Protein AF-A0A963KLE3-F1 (afdb_monomer_lite)

Secondary structure (DSSP, 8-state):
----SPPPEEETTEEE-S-BPPPBPTTTTHHHHHHHHHHTTSB--B--TTGGGG-HHHHHHTTTPPTTHHHHH-

Foldseek 3Di:
DDDPVDAFDADPNDTARADEDDEDDPVPQAVNQQVVCVVVRHGRDGDPPPPCVVPVVLCVCQPPPDPDPSSVVD

pLDDT: mean 90.94, std 7.52, range [56.22, 97.12]

Structure (mmCIF, N/CA/C/O backbone):
data_AF-A0A963KLE3-F1
#
_entry.id   AF-A0A963KLE3-F1
#
loop_
_atom_site.group_PDB
_atom_site.id
_atom_site.type_symbol
_atom_site.label_atom_id
_atom_site.label_alt_id
_atom_site.label_comp_id
_atom_site.label_asym_id
_atom_site.label_entity_id
_atom_site.label_seq_id
_atom_site.pdbx_PDB_ins_code
_atom_site.Cartn_x
_atom_site.Cartn_y
_atom_site.Cartn_z
_atom_site.occupancy
_atom_site.B_iso_or_equiv
_atom_site.auth_seq_id
_atom_site.auth_comp_id
_atom_site.auth_asym_id
_atom_site.auth_atom_id
_atom_site.pdbx_PDB_model_num
ATOM 1 N N . MET A 1 1 ? -7.984 -7.261 24.151 1.00 56.22 1 MET A N 1
ATOM 2 C CA . MET A 1 1 ? -7.043 -6.287 23.556 1.00 56.22 1 MET A CA 1
ATOM 3 C C . MET A 1 1 ? -6.875 -5.146 24.547 1.00 56.22 1 MET A C 1
ATOM 5 O O . MET A 1 1 ? -7.873 -4.523 24.880 1.00 56.22 1 MET A O 1
ATOM 9 N N . GLN A 1 2 ? -5.668 -4.953 25.085 1.00 56.66 2 GLN A N 1
ATOM 10 C CA . GLN A 1 2 ? -5.332 -3.830 25.973 1.00 56.66 2 GLN A CA 1
ATOM 11 C C . GLN A 1 2 ? -5.528 -2.509 25.214 1.00 56.66 2 GLN A C 1
ATOM 13 O O . GLN A 1 2 ? -5.113 -2.396 24.059 1.00 56.66 2 GLN A O 1
ATOM 18 N N . ALA A 1 3 ? -6.201 -1.538 25.830 1.00 66.50 3 ALA A N 1
ATOM 19 C CA . ALA A 1 3 ? -6.511 -0.266 25.192 1.00 66.50 3 ALA A CA 1
ATOM 20 C C . ALA A 1 3 ? -5.256 0.613 25.188 1.00 66.50 3 ALA A C 1
ATOM 22 O O . ALA A 1 3 ? -4.832 1.094 26.233 1.00 66.50 3 ALA A O 1
ATOM 23 N N . SER A 1 4 ? -4.687 0.872 24.012 1.00 79.81 4 SER A N 1
ATOM 24 C CA . SER A 1 4 ? -3.560 1.798 23.810 1.00 79.81 4 SER A CA 1
ATOM 25 C C . SER A 1 4 ? -3.881 3.268 24.156 1.00 79.81 4 SER A C 1
ATOM 27 O O . SER A 1 4 ? -3.160 4.166 23.739 1.00 79.81 4 SER A O 1
ATOM 29 N N . GLY A 1 5 ? -4.999 3.547 24.839 1.00 89.31 5 GLY A N 1
ATOM 30 C CA . GLY A 1 5 ? -5.575 4.883 25.033 1.00 89.31 5 GLY A CA 1
ATOM 31 C C . GLY A 1 5 ? -6.159 5.506 23.757 1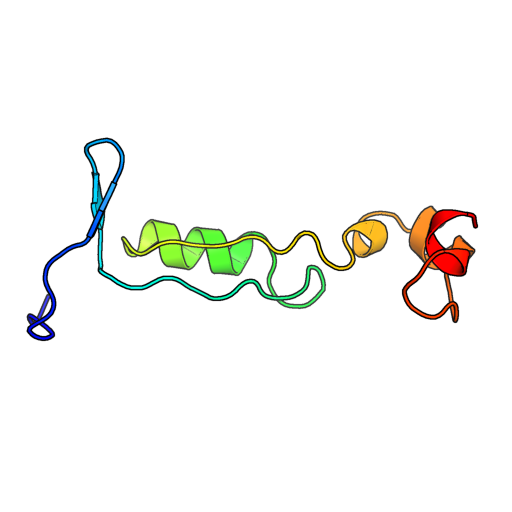.00 89.31 5 GLY A C 1
ATOM 32 O O . GLY A 1 5 ? -6.875 6.503 23.825 1.00 89.31 5 GLY A O 1
ATOM 33 N N . LEU A 1 6 ? -5.894 4.916 22.588 1.00 92.25 6 LEU A N 1
ATOM 34 C CA . LEU A 1 6 ? -6.349 5.425 21.302 1.00 92.25 6 LEU A CA 1
ATOM 35 C C . LEU A 1 6 ? -7.792 5.013 21.022 1.00 92.25 6 LEU A C 1
ATOM 37 O O . LEU A 1 6 ? -8.205 3.874 21.247 1.00 92.25 6 LEU A O 1
ATOM 41 N N . ARG A 1 7 ? -8.556 5.952 20.461 1.00 93.56 7 ARG A N 1
ATOM 42 C CA . ARG A 1 7 ? -9.910 5.671 19.980 1.00 93.56 7 ARG A CA 1
ATOM 43 C C . ARG A 1 7 ? -9.844 4.732 18.770 1.00 93.56 7 ARG A C 1
ATOM 45 O O . ARG A 1 7 ? -9.025 4.972 17.882 1.00 93.56 7 ARG A O 1
ATOM 52 N N . PRO A 1 8 ? -10.717 3.711 18.694 1.00 94.25 8 PRO A N 1
ATOM 53 C CA . PRO A 1 8 ? -10.838 2.880 17.503 1.00 94.25 8 PRO A CA 1
ATOM 54 C C . PRO A 1 8 ? -11.143 3.710 16.253 1.00 94.25 8 PRO A C 1
ATOM 56 O O . PRO A 1 8 ? -11.872 4.705 16.313 1.00 94.25 8 PRO A O 1
ATOM 59 N N . LEU A 1 9 ? -10.629 3.270 15.107 1.00 95.56 9 LEU A N 1
ATOM 60 C CA . LEU A 1 9 ? -10.892 3.918 13.829 1.00 95.56 9 LEU A CA 1
ATOM 61 C C . LEU A 1 9 ? -12.220 3.411 13.255 1.00 95.56 9 LEU A C 1
ATOM 63 O O . LEU A 1 9 ? -12.384 2.214 13.025 1.00 95.56 9 LEU A O 1
ATOM 67 N N . ARG A 1 10 ? -13.169 4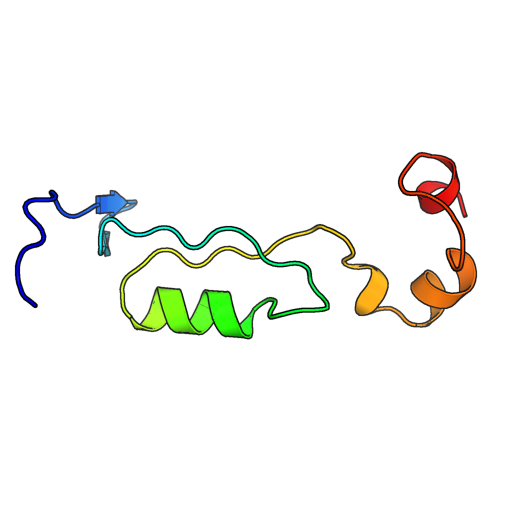.320 13.000 1.00 95.94 10 ARG A N 1
ATOM 68 C CA . ARG A 1 10 ? -14.440 3.996 12.336 1.00 95.94 10 ARG A CA 1
ATOM 69 C C . ARG A 1 10 ? -14.376 4.374 10.863 1.00 95.94 10 ARG A C 1
ATOM 71 O O . ARG A 1 10 ? -14.275 5.553 10.538 1.00 95.94 10 ARG A O 1
ATOM 78 N N . LEU A 1 11 ? -14.479 3.389 9.975 1.00 95.19 11 LEU A N 1
ATOM 79 C CA . LEU A 1 11 ? -14.403 3.599 8.528 1.00 95.19 11 LEU A CA 1
ATOM 80 C C . LEU A 1 11 ? -15.462 2.764 7.810 1.00 95.19 11 LEU A C 1
ATOM 82 O O . LEU A 1 11 ? -15.489 1.544 7.951 1.00 95.19 11 LEU A O 1
ATOM 86 N N . ARG A 1 12 ? -16.336 3.422 7.032 1.00 94.81 12 ARG A N 1
ATOM 87 C CA . ARG A 1 12 ? -17.381 2.772 6.209 1.00 94.81 12 ARG A CA 1
ATOM 88 C C . ARG A 1 12 ? -18.197 1.710 6.980 1.00 94.81 12 ARG A C 1
ATOM 90 O O . ARG A 1 12 ? -18.467 0.633 6.466 1.00 94.81 12 ARG A O 1
ATOM 97 N N . GLY A 1 13 ? -18.554 2.003 8.233 1.00 95.31 13 GLY A N 1
ATOM 98 C CA . GLY A 1 13 ? -19.333 1.100 9.093 1.00 95.31 13 GLY A CA 1
ATOM 99 C C . GLY A 1 13 ? -18.526 0.026 9.834 1.00 95.31 13 GLY A C 1
ATOM 100 O O . GLY A 1 13 ? -19.106 -0.724 10.611 1.00 95.31 13 GLY A O 1
ATOM 101 N N . ARG A 1 14 ? -17.202 -0.038 9.653 1.00 94.56 14 ARG A N 1
ATOM 102 C CA . ARG A 1 14 ? -16.311 -0.952 10.384 1.00 94.56 14 ARG A CA 1
ATOM 103 C C . ARG A 1 14 ? -15.607 -0.234 11.529 1.00 94.56 14 ARG A C 1
ATOM 105 O O . ARG A 1 14 ? -15.288 0.948 11.407 1.00 94.56 14 ARG A O 1
ATOM 112 N N . THR A 1 15 ? -15.333 -0.966 12.604 1.00 96.25 15 THR A N 1
ATOM 113 C CA . THR A 1 15 ? -14.492 -0.524 13.724 1.00 96.25 15 THR A CA 1
ATOM 114 C C . THR A 1 15 ? -13.171 -1.280 13.653 1.00 96.25 15 THR A C 1
ATOM 116 O O . THR A 1 15 ? -13.170 -2.508 13.665 1.00 96.25 15 THR A O 1
ATOM 119 N N . LEU A 1 16 ? -12.063 -0.552 13.551 1.00 95.81 16 LEU A N 1
ATOM 120 C CA . LEU A 1 16 ? -10.720 -1.080 13.316 1.00 95.81 16 LEU A CA 1
ATOM 121 C C . LEU A 1 16 ? -9.764 -0.633 14.428 1.00 95.81 16 LEU A C 1
ATOM 123 O O . LEU A 1 16 ? -9.993 0.384 15.096 1.00 95.81 16 LEU A O 1
ATOM 127 N N . LEU A 1 17 ? -8.655 -1.358 14.587 1.00 95.75 17 LEU A N 1
ATOM 128 C CA . LEU A 1 17 ? -7.495 -0.848 15.310 1.00 95.75 17 LEU A CA 1
ATOM 129 C C . LEU A 1 17 ? -7.030 0.453 14.633 1.00 95.75 17 LEU A C 1
ATOM 131 O O . LEU A 1 17 ? -6.998 0.516 13.401 1.00 95.75 17 LEU A O 1
ATOM 135 N N . PRO A 1 18 ? -6.643 1.490 15.397 1.00 95.19 18 PRO A N 1
ATOM 136 C CA . PRO A 1 18 ? -6.141 2.744 14.840 1.00 95.19 18 PRO A CA 1
ATOM 137 C C . PRO A 1 18 ? -4.681 2.591 14.372 1.00 95.19 18 PRO A C 1
ATOM 139 O O . PRO A 1 18 ? -3.800 3.343 14.776 1.00 95.19 18 PRO A O 1
ATOM 142 N N . ILE A 1 19 ? -4.420 1.571 13.553 1.00 94.38 19 ILE A N 1
ATOM 143 C CA . ILE A 1 19 ? -3.106 1.192 13.036 1.00 94.38 19 ILE A CA 1
ATOM 144 C C . ILE A 1 19 ? -3.220 1.067 11.521 1.00 94.38 19 ILE A C 1
ATOM 146 O O . ILE A 1 19 ? -4.025 0.287 11.006 1.00 94.38 19 ILE A O 1
ATOM 150 N N . VAL A 1 20 ? -2.384 1.823 10.817 1.00 96.19 20 VAL A N 1
ATOM 151 C CA . VAL A 1 20 ? -2.244 1.769 9.363 1.00 96.19 20 VAL A CA 1
ATOM 152 C C . VAL A 1 20 ? -0.830 1.304 9.056 1.00 96.19 20 VAL A C 1
ATOM 154 O O . VAL A 1 20 ? 0.138 1.950 9.452 1.00 96.19 20 VAL A O 1
ATOM 157 N N . GLN A 1 21 ? -0.699 0.180 8.360 1.00 95.81 21 GLN A N 1
ATOM 158 C CA . GLN A 1 21 ? 0.591 -0.261 7.837 1.00 95.81 21 GLN A CA 1
ATOM 159 C C . GLN A 1 21 ? 0.987 0.638 6.662 1.00 95.81 21 GLN A C 1
ATOM 161 O O . GLN A 1 21 ? 0.179 0.871 5.768 1.00 95.81 21 GLN A O 1
ATOM 166 N N . GLY A 1 22 ? 2.227 1.130 6.635 1.00 93.81 22 GLY A N 1
ATOM 167 C CA . GLY A 1 22 ? 2.771 1.854 5.481 1.00 93.81 22 GLY A CA 1
ATOM 168 C C . GLY A 1 22 ? 3.032 0.925 4.292 1.00 93.81 22 GLY A C 1
ATOM 169 O O . GLY A 1 22 ? 3.401 -0.232 4.487 1.00 93.81 22 GLY A O 1
ATOM 170 N N . GLY A 1 23 ? 2.842 1.414 3.064 1.00 89.75 23 GLY A N 1
ATOM 171 C CA . GLY A 1 23 ? 2.964 0.596 1.856 1.00 89.75 23 GLY A CA 1
ATOM 172 C C . GLY A 1 23 ? 4.397 0.119 1.628 1.00 89.75 23 GLY A C 1
ATOM 173 O O . GLY A 1 23 ? 5.293 0.926 1.403 1.00 89.75 23 GLY A O 1
ATOM 174 N N . MET A 1 24 ? 4.608 -1.196 1.641 1.00 90.69 24 MET A N 1
ATOM 175 C CA . MET A 1 24 ? 5.901 -1.798 1.309 1.00 90.69 24 MET A CA 1
ATOM 176 C C . MET A 1 24 ? 5.985 -2.075 -0.192 1.00 90.69 24 MET A C 1
ATOM 178 O O . MET A 1 24 ? 4.977 -2.412 -0.814 1.00 90.69 24 MET A O 1
ATOM 182 N N . GLY A 1 25 ? 7.181 -1.950 -0.775 1.00 85.75 25 GLY A N 1
ATOM 183 C CA . GLY A 1 25 ? 7.402 -2.218 -2.198 1.00 85.75 25 GLY A CA 1
ATOM 184 C C . GLY A 1 25 ? 6.940 -3.618 -2.614 1.00 85.75 25 GLY A C 1
ATOM 185 O O . GLY A 1 25 ? 6.993 -4.567 -1.824 1.00 85.75 25 GLY A O 1
ATOM 186 N N . VAL A 1 26 ? 6.514 -3.751 -3.873 1.00 86.00 26 VAL A N 1
ATOM 187 C CA . VAL A 1 26 ? 5.971 -5.002 -4.433 1.00 86.00 26 VAL A CA 1
ATOM 188 C C . VAL A 1 26 ? 6.936 -6.184 -4.264 1.00 86.00 26 VAL A C 1
ATOM 190 O O . VAL A 1 26 ? 6.511 -7.298 -3.976 1.00 86.00 26 VAL A O 1
ATOM 193 N N . GLY A 1 27 ? 8.245 -5.938 -4.354 1.00 83.62 27 GLY A N 1
ATOM 194 C CA . GLY A 1 27 ? 9.273 -6.963 -4.154 1.00 83.62 27 GLY A CA 1
ATOM 195 C C . GLY A 1 27 ? 9.586 -7.322 -2.697 1.00 83.62 27 GLY A C 1
ATOM 196 O O . GLY A 1 27 ? 10.446 -8.167 -2.482 1.00 83.62 27 GLY A 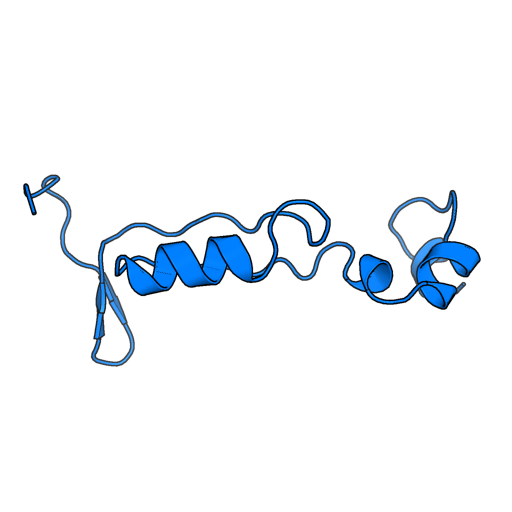O 1
ATOM 197 N N . VAL A 1 28 ? 8.950 -6.677 -1.713 1.00 86.81 28 VAL A N 1
ATOM 198 C CA . VAL A 1 28 ? 9.218 -6.898 -0.281 1.00 86.81 28 VAL A CA 1
ATOM 199 C C . VAL A 1 28 ? 8.132 -7.759 0.357 1.00 86.81 28 VAL A C 1
ATOM 201 O O 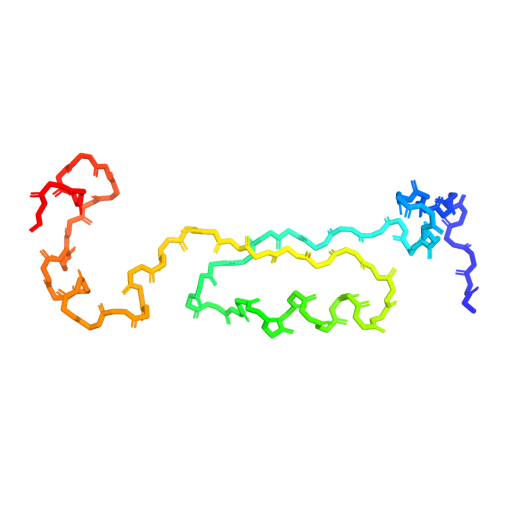. VAL A 1 28 ? 8.420 -8.833 0.873 1.00 86.81 28 VAL A O 1
ATOM 204 N N . SER A 1 29 ? 6.878 -7.299 0.348 1.00 84.94 29 SER A N 1
ATOM 205 C CA . SER A 1 29 ? 5.794 -8.002 1.056 1.00 84.94 29 SER A CA 1
ATOM 206 C C . SER A 1 29 ? 4.422 -7.932 0.386 1.00 84.94 29 SER A C 1
ATOM 208 O O . SER A 1 29 ? 3.609 -8.839 0.593 1.00 84.94 29 SER A O 1
ATOM 210 N N . ALA A 1 30 ? 4.178 -6.910 -0.444 1.00 86.31 30 ALA A N 1
ATOM 211 C CA . ALA A 1 30 ? 2.979 -6.755 -1.267 1.00 86.31 30 ALA A CA 1
ATOM 212 C C . ALA A 1 30 ? 1.671 -7.094 -0.511 1.00 86.31 30 ALA A C 1
ATOM 214 O O . ALA A 1 30 ? 1.445 -6.659 0.619 1.00 86.31 30 ALA A O 1
ATOM 215 N N . HIS A 1 31 ? 0.803 -7.890 -1.138 1.00 90.44 31 HIS A N 1
ATOM 216 C CA . HIS A 1 31 ? -0.504 -8.279 -0.615 1.00 90.44 31 HIS A CA 1
ATOM 217 C C . HIS A 1 31 ? -0.436 -9.135 0.659 1.00 90.44 31 HIS A C 1
ATOM 219 O O . HIS A 1 31 ? -1.396 -9.133 1.426 1.00 90.44 31 HIS A O 1
ATOM 225 N N . LYS A 1 32 ? 0.672 -9.847 0.924 1.00 93.06 32 LYS A N 1
ATOM 226 C CA . LYS A 1 32 ? 0.777 -10.732 2.096 1.00 93.06 32 LYS A CA 1
ATOM 227 C C . LYS A 1 32 ? 0.773 -9.931 3.398 1.00 93.06 32 LYS A C 1
ATOM 229 O O . LYS A 1 32 ? -0.024 -10.223 4.281 1.00 93.06 32 LYS A O 1
ATOM 234 N N . LEU A 1 33 ? 1.601 -8.886 3.501 1.00 95.00 33 LEU A N 1
ATOM 235 C CA . LEU A 1 33 ? 1.619 -8.020 4.690 1.00 95.00 33 LEU A CA 1
ATOM 236 C C . LEU A 1 33 ? 0.305 -7.247 4.843 1.00 95.00 33 LEU A C 1
ATOM 238 O O . LEU A 1 33 ? -0.255 -7.215 5.937 1.00 95.00 33 LEU A O 1
ATOM 242 N N . ALA A 1 34 ? -0.207 -6.680 3.747 1.00 95.56 34 ALA A N 1
ATOM 243 C CA . ALA A 1 34 ? -1.474 -5.954 3.761 1.00 95.56 34 ALA A CA 1
ATOM 244 C C . ALA A 1 34 ? -2.633 -6.841 4.246 1.00 95.56 34 ALA A C 1
ATOM 246 O O . ALA A 1 34 ? -3.421 -6.427 5.098 1.00 95.56 34 ALA A O 1
ATOM 247 N N . GLY A 1 35 ? -2.698 -8.082 3.755 1.00 95.88 35 GLY A N 1
ATOM 248 C CA . GLY A 1 35 ? -3.682 -9.075 4.175 1.00 95.88 35 GLY A CA 1
ATOM 249 C C . GLY A 1 35 ? -3.568 -9.422 5.658 1.00 95.88 35 GLY A C 1
ATOM 250 O O . GLY A 1 35 ? -4.573 -9.374 6.363 1.00 95.88 35 GLY A O 1
ATOM 251 N N . THR A 1 36 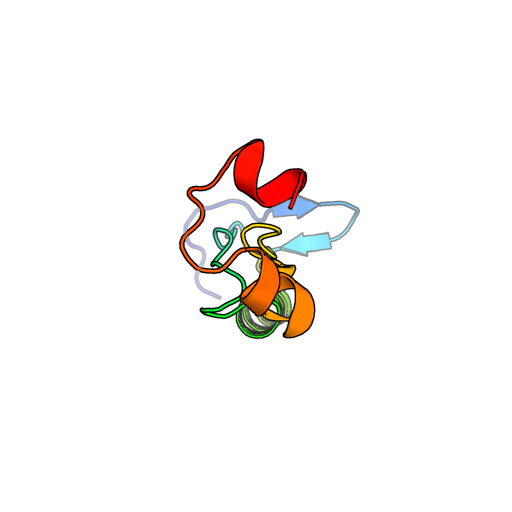? -2.355 -9.688 6.153 1.00 96.88 36 THR A N 1
ATOM 252 C CA . THR A 1 36 ? -2.120 -10.001 7.573 1.00 96.88 36 THR A CA 1
ATOM 253 C C . THR A 1 36 ? -2.528 -8.851 8.497 1.00 96.88 36 THR A C 1
ATOM 255 O O . THR A 1 36 ? -3.159 -9.071 9.529 1.00 96.88 36 THR A O 1
ATOM 258 N N . VAL A 1 37 ? -2.216 -7.602 8.139 1.00 97.00 37 VAL A N 1
ATOM 259 C CA . VAL A 1 37 ? -2.620 -6.433 8.943 1.00 97.00 37 VAL A CA 1
ATOM 260 C C . VAL A 1 37 ? -4.143 -6.292 8.965 1.00 97.00 37 VAL A C 1
ATOM 262 O O . VAL A 1 37 ? -4.726 -6.074 10.029 1.00 97.00 37 VAL A O 1
ATOM 265 N N . ALA A 1 38 ? -4.794 -6.469 7.812 1.00 96.38 38 ALA A N 1
ATOM 266 C CA . ALA A 1 38 ? -6.249 -6.438 7.713 1.00 96.38 38 ALA A CA 1
ATOM 267 C C . ALA A 1 38 ? -6.917 -7.573 8.512 1.00 96.38 38 ALA A C 1
ATOM 269 O O . ALA A 1 38 ? -7.914 -7.325 9.191 1.00 96.38 38 ALA A O 1
ATOM 270 N N . SER A 1 39 ? -6.363 -8.793 8.501 1.00 96.75 39 SER A N 1
ATOM 271 C CA . SER A 1 39 ? -6.903 -9.923 9.275 1.00 96.75 39 SER A CA 1
ATOM 272 C C . SER A 1 39 ? -6.770 -9.732 10.787 1.00 96.75 39 SER A C 1
ATOM 274 O O . SER A 1 39 ? -7.558 -10.289 11.544 1.00 96.75 39 SER A O 1
ATOM 276 N N . LEU A 1 40 ? -5.801 -8.925 11.230 1.00 96.00 40 LEU A N 1
ATOM 277 C CA . LEU A 1 40 ? -5.620 -8.536 12.633 1.00 96.00 40 LEU A CA 1
ATOM 278 C C . LEU A 1 40 ? -6.440 -7.291 13.026 1.00 96.00 40 LEU A C 1
ATOM 280 O O . LEU A 1 40 ? -6.315 -6.798 14.145 1.00 96.00 40 LEU A O 1
ATOM 284 N N . GLY A 1 41 ? -7.289 -6.780 12.129 1.00 95.25 41 GLY A N 1
ATOM 285 C CA . GLY A 1 41 ? -8.193 -5.661 12.400 1.00 95.25 41 GLY A CA 1
ATOM 286 C C . GLY A 1 41 ? -7.579 -4.271 12.218 1.00 95.25 41 GLY A C 1
ATOM 287 O O . GLY A 1 41 ? -8.222 -3.288 12.582 1.00 95.25 41 GLY A O 1
ATOM 288 N N . GLY A 1 42 ? -6.365 -4.167 11.672 1.00 96.06 42 GLY A N 1
ATOM 289 C CA . GLY A 1 42 ? -5.772 -2.900 11.233 1.00 96.06 42 GLY A CA 1
ATOM 290 C C . GLY A 1 42 ? -6.106 -2.567 9.775 1.00 96.06 42 GLY A C 1
ATOM 291 O O . GLY A 1 42 ? -6.899 -3.247 9.122 1.00 96.06 42 GLY A O 1
ATOM 292 N N . ILE A 1 43 ? -5.471 -1.524 9.242 1.00 97.12 43 ILE A N 1
ATOM 293 C CA . ILE A 1 43 ? -5.543 -1.174 7.817 1.00 97.12 43 ILE A CA 1
ATOM 294 C C . ILE A 1 43 ? -4.258 -1.622 7.122 1.00 97.12 43 ILE A C 1
ATOM 296 O O . ILE A 1 43 ? -3.184 -1.069 7.365 1.00 97.12 43 ILE A O 1
ATOM 300 N N . GLY A 1 44 ? -4.385 -2.611 6.238 1.00 96.56 44 GLY A N 1
ATOM 301 C CA . GLY A 1 44 ? -3.325 -3.011 5.317 1.00 96.56 44 GLY A CA 1
ATOM 302 C C . GLY A 1 44 ? -3.266 -2.107 4.088 1.00 96.56 44 GLY A C 1
ATOM 303 O O . GLY A 1 44 ? -4.301 -1.656 3.595 1.00 96.56 44 GLY A O 1
ATOM 304 N N . THR A 1 45 ? -2.064 -1.862 3.570 1.00 95.62 45 THR A N 1
ATOM 305 C CA . THR A 1 45 ? -1.846 -1.041 2.370 1.00 95.62 45 THR A CA 1
ATOM 306 C C . THR A 1 45 ? -0.991 -1.775 1.343 1.00 95.62 45 THR A C 1
ATOM 308 O O . THR A 1 45 ? -0.007 -2.440 1.675 1.00 95.62 45 THR A O 1
ATOM 311 N N . ILE A 1 46 ? -1.368 -1.638 0.071 1.00 92.38 46 ILE A N 1
ATOM 312 C CA . ILE A 1 46 ? -0.626 -2.176 -1.072 1.00 92.38 46 ILE A CA 1
ATOM 313 C C . ILE A 1 46 ? 0.063 -1.008 -1.772 1.00 92.38 46 ILE A C 1
ATOM 315 O O . ILE A 1 46 ? -0.590 -0.034 -2.142 1.00 92.38 46 ILE A O 1
ATOM 319 N N . SER A 1 47 ? 1.380 -1.105 -1.956 1.00 89.88 47 SER A N 1
ATOM 320 C CA . SER A 1 47 ? 2.127 -0.131 -2.752 1.00 89.88 47 SER A CA 1
ATOM 321 C C . SER A 1 47 ? 1.981 -0.435 -4.241 1.00 89.88 47 SER A C 1
ATOM 323 O O . SER A 1 47 ? 2.154 -1.578 -4.659 1.00 89.88 47 SER A O 1
ATOM 325 N N . SER A 1 48 ? 1.706 0.593 -5.045 1.00 88.25 48 SER A N 1
ATOM 326 C CA . SER A 1 48 ? 1.774 0.522 -6.511 1.00 88.25 48 SER A CA 1
ATOM 327 C C . SER A 1 48 ? 3.189 0.751 -7.049 1.00 88.25 48 SER A C 1
ATOM 329 O O . SER A 1 48 ? 3.430 0.634 -8.253 1.00 88.25 48 SER A O 1
ATOM 331 N N . VAL A 1 49 ? 4.137 1.088 -6.170 1.00 86.62 49 VAL A N 1
ATOM 332 C CA . VAL A 1 49 ? 5.522 1.325 -6.560 1.00 86.62 49 VAL A CA 1
ATOM 333 C C . VAL A 1 49 ? 6.128 0.014 -7.035 1.00 86.62 49 VAL A C 1
ATOM 335 O O . VAL A 1 49 ? 6.154 -0.979 -6.306 1.00 86.62 49 VAL A O 1
ATOM 338 N N . ASP A 1 50 ? 6.668 0.058 -8.249 1.00 86.31 50 ASP A N 1
ATOM 339 C CA . ASP A 1 50 ? 7.418 -1.039 -8.852 1.00 86.31 50 ASP A CA 1
ATOM 340 C C . ASP A 1 50 ? 6.574 -2.288 -9.189 1.00 86.31 50 ASP A C 1
ATOM 342 O O . ASP A 1 50 ? 7.065 -3.415 -9.148 1.00 86.31 50 ASP A O 1
ATOM 346 N N . LEU A 1 51 ? 5.300 -2.097 -9.572 1.00 89.19 51 LEU A N 1
ATOM 347 C CA . LEU A 1 51 ? 4.407 -3.178 -10.033 1.00 89.19 51 LEU A CA 1
ATOM 348 C C . LEU A 1 51 ? 4.971 -4.001 -11.198 1.00 89.19 51 LEU A C 1
ATOM 350 O O . LEU A 1 51 ? 4.636 -5.178 -11.330 1.00 89.19 51 LEU A O 1
ATOM 354 N N . ARG A 1 52 ? 5.878 -3.421 -11.995 1.00 91.69 52 ARG A N 1
ATOM 355 C CA . ARG A 1 52 ? 6.589 -4.130 -13.066 1.00 91.69 52 ARG A CA 1
ATOM 356 C C . ARG A 1 52 ? 7.304 -5.396 -12.589 1.00 91.69 52 ARG A C 1
ATOM 358 O O . ARG A 1 52 ? 7.485 -6.294 -13.391 1.00 91.69 52 ARG A O 1
ATOM 365 N N . ARG A 1 53 ? 7.618 -5.541 -11.293 1.00 89.75 53 ARG A N 1
ATOM 366 C CA . ARG A 1 53 ? 8.181 -6.782 -10.723 1.00 89.75 53 ARG A CA 1
ATOM 367 C C . ARG A 1 53 ? 7.330 -8.033 -10.944 1.00 89.75 53 ARG A C 1
ATOM 369 O O . ARG A 1 53 ? 7.856 -9.134 -10.830 1.00 89.75 53 ARG A O 1
ATOM 376 N N . HIS A 1 54 ? 6.039 -7.885 -11.233 1.00 90.38 54 HIS A N 1
ATOM 377 C CA . HIS A 1 54 ? 5.165 -9.002 -11.599 1.00 90.38 54 HIS A CA 1
ATOM 378 C C . HIS A 1 54 ? 5.191 -9.347 -13.098 1.00 90.38 54 HIS A C 1
ATOM 380 O O . HIS A 1 54 ? 4.568 -10.324 -13.500 1.00 90.38 54 HIS A O 1
ATOM 386 N N . HIS A 1 55 ? 5.914 -8.574 -13.907 1.00 92.81 55 HIS A N 1
ATOM 387 C CA . HIS A 1 55 ? 5.949 -8.653 -15.363 1.00 92.81 55 HIS A CA 1
ATOM 388 C C . HIS A 1 55 ? 7.406 -8.783 -15.840 1.00 92.81 55 HIS A C 1
ATOM 390 O O . HIS A 1 55 ? 8.121 -7.779 -15.905 1.00 92.81 55 HIS A O 1
ATOM 396 N N . PRO A 1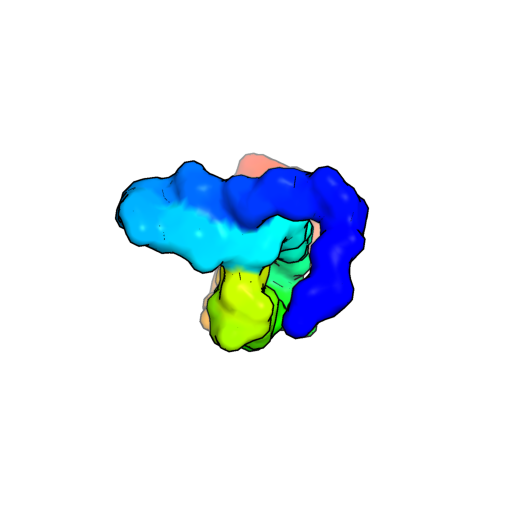 56 ? 7.883 -10.008 -16.130 1.00 94.56 56 PRO A N 1
ATOM 397 C CA . PRO A 1 56 ? 9.272 -10.245 -16.529 1.00 94.56 56 PRO A CA 1
ATOM 398 C C . PRO A 1 56 ? 9.715 -9.423 -17.747 1.00 94.56 56 PRO A C 1
ATOM 400 O O . PRO A 1 56 ? 10.824 -8.899 -17.758 1.00 94.56 56 PRO A O 1
ATOM 403 N N . ASP A 1 57 ? 8.826 -9.240 -18.720 1.00 95.75 57 ASP A N 1
ATOM 404 C CA . ASP A 1 57 ? 9.040 -8.428 -19.920 1.00 95.75 57 ASP A CA 1
ATOM 405 C C . ASP A 1 57 ? 9.267 -6.946 -19.583 1.00 95.75 57 ASP A C 1
ATOM 407 O O . ASP A 1 57 ? 10.181 -6.307 -20.106 1.00 95.75 57 ASP A O 1
ATOM 411 N N . LEU A 1 58 ? 8.481 -6.394 -18.654 1.00 94.50 58 LEU A N 1
ATOM 412 C CA . LEU A 1 58 ? 8.656 -5.016 -18.199 1.00 94.50 58 LEU A CA 1
ATOM 413 C C . LEU A 1 58 ? 9.936 -4.859 -17.377 1.00 94.50 58 LEU A C 1
ATOM 415 O O . LEU A 1 58 ? 10.591 -3.819 -17.454 1.00 94.50 58 LEU A O 1
ATOM 419 N N . MET A 1 59 ? 10.307 -5.873 -16.592 1.00 94.50 59 MET A N 1
ATOM 420 C CA . MET A 1 59 ? 11.573 -5.879 -15.855 1.00 94.50 59 MET A CA 1
ATOM 421 C C . MET A 1 59 ? 12.777 -5.877 -16.793 1.00 94.50 59 MET A C 1
ATOM 423 O O . MET A 1 59 ? 13.727 -5.146 -16.525 1.00 94.50 59 MET A O 1
ATOM 427 N N . GLU A 1 60 ? 12.724 -6.645 -17.881 1.00 95.31 60 GLU A N 1
ATOM 428 C CA . GLU A 1 60 ? 13.773 -6.684 -18.901 1.00 95.31 60 GLU A CA 1
ATOM 429 C C . GLU A 1 60 ? 13.877 -5.349 -19.652 1.00 95.31 60 GLU A C 1
ATOM 431 O O . GLU A 1 60 ? 14.950 -4.747 -19.683 1.00 95.31 60 GLU A O 1
ATOM 436 N N . ARG A 1 61 ? 12.754 -4.819 -20.158 1.00 94.69 61 ARG A N 1
ATOM 437 C CA . ARG A 1 61 ? 12.707 -3.543 -20.907 1.00 94.69 61 ARG A CA 1
ATOM 438 C C . ARG A 1 61 ? 13.194 -2.341 -20.107 1.00 94.69 61 ARG A C 1
ATOM 440 O O . ARG A 1 61 ? 13.771 -1.415 -20.665 1.00 94.69 61 ARG A O 1
ATOM 447 N N . THR A 1 62 ? 12.943 -2.342 -18.802 1.00 94.81 62 THR A N 1
ATOM 448 C CA . THR A 1 62 ? 13.266 -1.206 -17.925 1.00 94.81 62 THR A CA 1
ATOM 449 C C . THR A 1 62 ? 14.516 -1.434 -17.079 1.00 94.81 62 THR A C 1
ATOM 451 O O . THR A 1 62 ? 14.813 -0.640 -16.179 1.00 94.81 62 THR A O 1
ATOM 454 N N . HIS A 1 63 ? 15.256 -2.515 -17.336 1.00 93.06 63 HIS A N 1
ATOM 455 C CA . HIS A 1 63 ? 16.435 -2.866 -16.561 1.00 93.06 63 HIS A CA 1
ATOM 456 C C . HIS A 1 63 ? 17.493 -1.750 -16.623 1.00 93.06 63 HIS A C 1
ATOM 458 O O . HIS A 1 63 ? 17.925 -1.334 -17.693 1.00 93.06 63 HIS A O 1
ATOM 464 N N . GLY A 1 64 ? 17.920 -1.255 -15.457 1.00 90.75 64 GLY A N 1
ATOM 465 C CA . GLY A 1 64 ? 18.914 -0.180 -15.347 1.00 90.75 64 GLY A CA 1
ATOM 466 C C . GLY A 1 64 ? 18.385 1.239 -15.596 1.00 90.75 64 GLY A C 1
ATOM 467 O O . GLY A 1 64 ? 19.140 2.193 -15.412 1.00 90.75 64 GLY A O 1
ATOM 468 N N . LEU A 1 65 ? 17.107 1.413 -15.953 1.00 92.75 65 LEU A N 1
ATOM 469 C CA . LEU A 1 65 ? 16.518 2.744 -16.096 1.00 92.75 65 LEU A CA 1
ATOM 470 C C . LEU A 1 65 ? 16.198 3.349 -14.719 1.00 92.75 65 LEU A C 1
ATOM 472 O O . LEU A 1 65 ? 15.649 2.660 -13.849 1.00 92.75 65 LEU A O 1
ATOM 476 N N . PRO A 1 66 ? 16.497 4.642 -14.495 1.00 89.50 66 PRO A N 1
ATOM 477 C CA . PRO A 1 66 ? 16.061 5.320 -13.287 1.00 89.50 66 PRO A CA 1
ATOM 478 C C . PRO A 1 66 ? 14.531 5.472 -13.287 1.00 89.50 66 PRO A C 1
ATOM 480 O O . PRO A 1 66 ? 13.906 5.530 -14.352 1.00 89.50 66 PRO A O 1
ATOM 483 N N . PRO A 1 67 ? 13.896 5.597 -12.109 1.00 86.38 67 PRO A N 1
ATOM 484 C CA . PRO A 1 67 ? 12.491 5.974 -12.036 1.00 86.38 67 PRO A CA 1
ATOM 485 C C . PRO A 1 67 ? 12.242 7.297 -12.776 1.00 86.38 67 PRO A C 1
ATOM 487 O O . PRO A 1 67 ? 12.961 8.270 -12.559 1.00 86.38 67 PRO A O 1
ATOM 490 N N . GLY A 1 68 ? 11.217 7.352 -13.627 1.00 87.62 68 GLY A N 1
ATOM 491 C CA . GLY A 1 68 ? 10.874 8.565 -14.373 1.00 87.62 68 GLY A CA 1
ATOM 492 C C . GLY A 1 68 ? 10.330 8.274 -15.767 1.00 87.62 68 GLY A C 1
ATOM 493 O O . GLY A 1 68 ? 9.928 7.148 -16.052 1.00 87.62 68 GLY A O 1
ATOM 494 N N . ALA A 1 69 ? 10.310 9.299 -16.623 1.00 91.00 69 ALA A N 1
ATOM 495 C CA . ALA A 1 69 ? 9.788 9.209 -17.990 1.00 91.00 69 ALA A CA 1
ATOM 496 C C . ALA A 1 69 ? 10.484 8.107 -18.804 1.00 91.00 69 ALA A C 1
ATOM 498 O O . ALA A 1 69 ? 9.811 7.254 -19.364 1.00 91.00 69 ALA A O 1
ATOM 499 N N . ALA A 1 70 ? 11.816 8.020 -18.728 1.00 89.56 70 ALA A N 1
ATOM 500 C CA . ALA A 1 70 ? 12.591 7.003 -19.439 1.00 89.56 70 ALA A CA 1
ATOM 501 C C . ALA A 1 70 ? 12.100 5.566 -19.180 1.00 89.56 70 ALA A C 1
ATOM 503 O O . ALA A 1 70 ? 11.964 4.791 -20.115 1.00 89.56 70 ALA A O 1
ATOM 504 N N . ALA A 1 71 ? 11.783 5.215 -17.928 1.00 90.94 71 ALA A N 1
ATOM 505 C CA . ALA A 1 71 ? 11.269 3.885 -17.590 1.00 90.94 71 ALA A CA 1
ATOM 506 C C . ALA A 1 71 ? 9.787 3.678 -17.945 1.00 90.94 71 ALA A C 1
ATOM 508 O O . ALA A 1 71 ? 9.328 2.541 -17.976 1.00 90.94 71 ALA A O 1
ATOM 509 N N . ARG A 1 72 ? 9.019 4.755 -18.151 1.00 87.81 72 ARG A N 1
ATOM 510 C CA . ARG A 1 72 ? 7.605 4.689 -18.560 1.00 87.81 72 ARG A CA 1
ATOM 511 C C . ARG A 1 72 ? 7.452 4.558 -20.071 1.00 87.81 72 ARG A C 1
ATOM 513 O O . ARG A 1 72 ? 6.495 3.929 -20.510 1.00 87.81 72 ARG A O 1
ATOM 520 N N . ASP A 1 73 ? 8.376 5.160 -20.810 1.00 90.88 73 ASP A N 1
ATOM 521 C CA . ASP A 1 73 ? 8.341 5.247 -22.269 1.00 90.88 73 ASP A CA 1
ATOM 522 C C . ASP A 1 73 ? 9.107 4.093 -22.951 1.00 90.88 73 ASP A C 1
ATOM 524 O O . ASP A 1 73 ? 9.003 3.926 -24.165 1.00 90.88 73 ASP A O 1
ATOM 528 N N . ALA A 1 74 ? 9.863 3.300 -22.178 1.00 87.06 74 ALA A N 1
ATOM 529 C CA . ALA A 1 74 ? 10.545 2.074 -22.613 1.00 87.06 74 ALA A CA 1
ATOM 530 C C . ALA A 1 74 ? 9.576 0.906 -22.809 1.00 87.06 74 ALA A C 1
ATOM 532 O O . ALA A 1 74 ? 9.798 0.083 -23.731 1.00 87.06 74 ALA A O 1
#

Sequence (74 aa):
MQASGLRPLRLRGRTLLPIVQGGMGVGVSAHKLAGTVASLGGIGTISSVDLRRHHPDLMERTHGLPPGAAARDA

Radius of gyration: 17.22 Å; chains: 1; bounding box: 38×20×49 Å